Protein AF-A0A2A7MF71-F1 (afdb_monomer_lite)

pLDDT: mean 83.2, std 10.62, range [47.03, 94.56]

Structure (mmCIF, N/CA/C/O backbone):
data_AF-A0A2A7MF71-F1
#
_entry.id   AF-A0A2A7MF71-F1
#
loop_
_atom_site.group_PDB
_atom_site.id
_atom_site.type_symbol
_atom_site.label_atom_id
_atom_site.label_alt_id
_atom_site.label_comp_id
_atom_site.label_asym_id
_atom_site.label_entity_id
_atom_site.label_seq_id
_atom_site.pdbx_PDB_ins_code
_atom_site.Cartn_x
_atom_site.Cartn_y
_atom_site.Cartn_z
_atom_site.occupancy
_atom_site.B_iso_or_equiv
_atom_site.auth_seq_id
_atom_site.auth_comp_id
_atom_site.auth_asym_id
_atom_site.au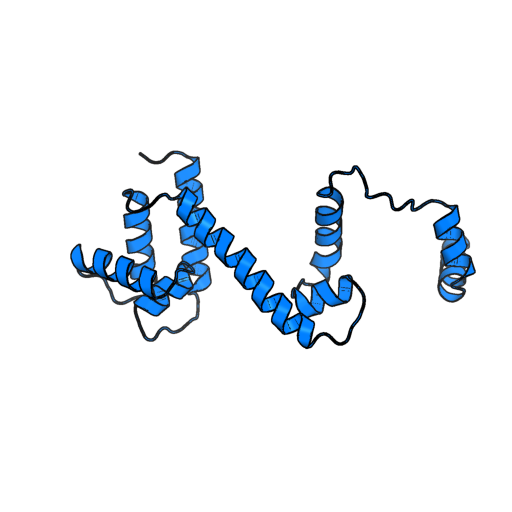th_atom_id
_atom_site.pdbx_PDB_model_num
ATOM 1 N N . MET A 1 1 ? -20.204 17.063 13.922 1.00 73.88 1 MET A N 1
ATOM 2 C CA . MET A 1 1 ? -20.627 16.752 12.541 1.00 73.88 1 MET A CA 1
ATOM 3 C C . MET A 1 1 ? -19.340 16.604 11.758 1.00 73.88 1 MET A C 1
ATOM 5 O O . MET A 1 1 ? -18.491 17.467 11.947 1.00 73.88 1 MET A O 1
ATOM 9 N N . LEU A 1 2 ? -19.149 15.503 11.031 1.00 82.44 2 LEU A N 1
ATOM 10 C CA . LEU A 1 2 ? -17.927 15.313 10.248 1.00 82.44 2 LEU A CA 1
ATOM 11 C C . LEU A 1 2 ? -17.921 16.291 9.067 1.00 82.44 2 LEU A C 1
ATOM 13 O O . LEU A 1 2 ? -18.977 16.666 8.555 1.00 82.44 2 LEU A O 1
ATOM 17 N N . THR A 1 3 ? -16.738 16.724 8.661 1.00 87.12 3 THR A N 1
ATOM 18 C CA . THR A 1 3 ? -16.525 17.423 7.394 1.00 87.12 3 THR A CA 1
ATOM 19 C C . THR A 1 3 ? -16.664 16.448 6.223 1.00 87.12 3 THR A C 1
ATOM 21 O O . THR A 1 3 ? -16.484 15.241 6.379 1.00 87.12 3 THR A O 1
ATOM 24 N N . ALA A 1 4 ? -16.918 16.961 5.015 1.00 82.50 4 ALA A N 1
ATOM 25 C CA . ALA A 1 4 ? -16.990 16.127 3.810 1.00 82.50 4 ALA A CA 1
ATOM 26 C C . ALA A 1 4 ? -15.695 15.324 3.560 1.00 82.50 4 ALA A C 1
ATOM 28 O O . ALA A 1 4 ? -15.734 14.213 3.033 1.00 82.50 4 ALA A O 1
ATOM 29 N N . THR A 1 5 ? -14.541 15.871 3.952 1.00 80.44 5 THR A N 1
ATOM 30 C CA . THR A 1 5 ? -13.250 15.175 3.875 1.00 80.44 5 THR A CA 1
ATOM 31 C C . THR A 1 5 ? -13.174 14.029 4.882 1.00 80.44 5 THR A C 1
ATOM 33 O O . THR A 1 5 ? -12.783 12.923 4.517 1.00 80.44 5 THR A O 1
ATOM 36 N N . GLU A 1 6 ? -13.591 14.254 6.129 1.00 81.56 6 GLU A N 1
ATOM 37 C CA . GLU A 1 6 ? -13.616 13.210 7.161 1.00 81.56 6 GLU A CA 1
ATOM 38 C C . GLU A 1 6 ? -14.594 12.080 6.825 1.00 81.56 6 GLU A C 1
ATOM 40 O O . GLU A 1 6 ? -14.278 10.920 7.073 1.00 81.56 6 GLU A O 1
ATOM 45 N N . GLU A 1 7 ? -15.746 12.385 6.220 1.00 86.12 7 GLU A N 1
ATOM 46 C CA . GLU A 1 7 ? -16.693 11.365 5.749 1.00 86.12 7 GLU A CA 1
ATOM 47 C C . GLU A 1 7 ? -16.074 10.482 4.661 1.00 86.12 7 GLU A C 1
ATOM 49 O O . GLU A 1 7 ? -16.094 9.258 4.783 1.00 86.12 7 GLU A O 1
ATOM 54 N N . ARG A 1 8 ? -15.429 11.083 3.650 1.00 82.31 8 ARG A N 1
ATOM 55 C CA . ARG A 1 8 ? -14.725 10.332 2.593 1.00 82.31 8 ARG A CA 1
ATOM 56 C C . ARG A 1 8 ? -13.585 9.478 3.144 1.00 82.31 8 ARG A C 1
ATOM 58 O O . ARG A 1 8 ? -13.392 8.347 2.703 1.00 82.31 8 ARG A O 1
ATOM 65 N N . ASN A 1 9 ? -12.828 10.008 4.102 1.00 84.38 9 ASN A N 1
ATOM 66 C CA . ASN A 1 9 ? -11.733 9.279 4.736 1.00 84.38 9 ASN A CA 1
ATOM 67 C C . ASN A 1 9 ? -12.249 8.097 5.565 1.00 84.38 9 ASN A C 1
ATOM 69 O O . ASN A 1 9 ? -11.682 7.007 5.505 1.00 84.38 9 ASN A O 1
ATOM 73 N N . LEU A 1 10 ? -13.348 8.282 6.296 1.00 88.06 10 LEU A N 1
ATOM 74 C CA . LEU A 1 10 ? -13.973 7.213 7.067 1.00 88.06 10 LEU A CA 1
ATOM 75 C C . LEU A 1 10 ? -14.531 6.108 6.157 1.00 88.06 10 LEU A C 1
ATOM 77 O O . LEU A 1 10 ? -14.301 4.932 6.432 1.00 88.06 10 LEU A O 1
ATOM 81 N N . GLU A 1 11 ? -15.187 6.468 5.049 1.00 87.12 11 GLU A N 1
ATOM 82 C CA . GLU A 1 11 ? -15.645 5.508 4.033 1.00 87.12 11 GLU A CA 1
ATOM 83 C C . GLU A 1 11 ? -14.479 4.716 3.432 1.00 87.12 11 GLU A C 1
ATOM 85 O O . GLU A 1 11 ? -14.566 3.496 3.271 1.00 87.12 11 GLU A O 1
ATOM 90 N N . TYR A 1 12 ? -13.362 5.385 3.133 1.00 84.56 12 TYR A N 1
ATOM 91 C CA . TYR A 1 12 ? -12.154 4.716 2.657 1.00 84.56 12 TYR A CA 1
ATOM 92 C C . TYR A 1 12 ? -11.621 3.712 3.688 1.00 84.56 12 TYR A C 1
ATOM 94 O O . TYR A 1 12 ? -11.344 2.561 3.337 1.00 84.56 12 TYR A O 1
ATOM 102 N N . ILE A 1 13 ? -11.504 4.121 4.957 1.00 87.12 13 ILE A N 1
ATOM 103 C CA . ILE A 1 13 ? -11.063 3.253 6.057 1.00 87.12 13 ILE A CA 1
ATOM 104 C C . ILE A 1 13 ? -11.974 2.025 6.164 1.00 87.12 13 ILE A C 1
ATOM 106 O O . ILE A 1 13 ? -11.478 0.899 6.209 1.00 87.12 13 ILE A O 1
ATOM 110 N N . GLU A 1 14 ? -13.293 2.218 6.142 1.00 91.25 14 GLU A N 1
ATOM 111 C CA . GLU A 1 14 ? -14.269 1.132 6.227 1.00 91.25 14 GLU A CA 1
ATOM 112 C C . GLU A 1 14 ? -14.132 0.142 5.062 1.00 91.25 14 GLU A C 1
ATOM 114 O O . GLU A 1 14 ? -14.008 -1.068 5.277 1.00 91.25 14 GLU A O 1
ATOM 119 N N . GLN A 1 15 ? -14.108 0.636 3.821 1.00 88.69 15 GLN A N 1
ATOM 120 C CA . GLN A 1 15 ? -13.988 -0.217 2.635 1.00 88.69 15 GLN A CA 1
ATOM 121 C C . GLN A 1 15 ? -12.699 -1.042 2.659 1.00 88.69 15 GLN A C 1
ATOM 123 O O . GLN A 1 15 ? -12.710 -2.235 2.337 1.00 88.69 15 GLN A O 1
ATOM 128 N N . ARG A 1 16 ? -11.581 -0.430 3.064 1.00 86.00 16 ARG A N 1
ATOM 129 C CA . ARG A 1 16 ? -10.291 -1.116 3.180 1.00 86.00 16 ARG A CA 1
ATOM 130 C C . ARG A 1 16 ? -10.285 -2.132 4.313 1.00 86.00 16 ARG A C 1
ATOM 132 O O . ARG A 1 16 ? -9.825 -3.248 4.086 1.00 86.00 16 ARG A O 1
ATOM 139 N N . ALA A 1 17 ? -10.838 -1.793 5.474 1.00 89.50 17 ALA A N 1
ATOM 140 C CA . ALA A 1 17 ? -10.942 -2.704 6.607 1.00 89.50 17 ALA A CA 1
ATOM 141 C C . ALA A 1 17 ? -11.691 -3.987 6.232 1.00 89.50 17 ALA A C 1
ATOM 143 O O . ALA A 1 17 ? -11.187 -5.088 6.457 1.00 89.50 17 ALA A O 1
ATOM 144 N N . ARG A 1 18 ? -12.836 -3.854 5.551 1.00 92.06 18 ARG A N 1
ATOM 145 C CA . ARG A 1 18 ? -13.610 -4.997 5.041 1.00 92.06 18 ARG A CA 1
ATOM 146 C C . ARG A 1 18 ? -12.852 -5.797 3.990 1.00 92.06 18 ARG A C 1
ATOM 148 O O . ARG A 1 18 ? -12.881 -7.026 4.005 1.00 92.06 18 ARG A O 1
ATOM 155 N N . HIS A 1 19 ? -12.161 -5.118 3.076 1.00 89.00 19 HIS A N 1
ATOM 156 C CA . HIS A 1 19 ? -11.345 -5.786 2.068 1.00 89.00 19 HIS A CA 1
ATOM 157 C C . HIS A 1 19 ? -10.234 -6.632 2.707 1.00 89.00 19 HIS A C 1
ATOM 159 O O . HIS A 1 19 ? -10.036 -7.778 2.308 1.00 89.00 19 HIS A O 1
ATOM 165 N N . ASN A 1 20 ? -9.557 -6.102 3.726 1.00 86.12 20 ASN A N 1
ATOM 166 C CA . ASN A 1 20 ? -8.436 -6.767 4.386 1.00 86.12 20 ASN A CA 1
ATOM 167 C C . ASN A 1 20 ? -8.838 -8.080 5.075 1.00 86.12 20 ASN A C 1
ATOM 169 O O . ASN A 1 20 ? -8.044 -9.021 5.082 1.00 86.12 20 ASN A O 1
ATOM 173 N N . ILE A 1 21 ? -10.057 -8.173 5.614 1.00 90.62 21 ILE A N 1
ATOM 174 C CA . ILE A 1 21 ? -10.554 -9.367 6.321 1.00 90.62 21 ILE A CA 1
ATOM 175 C C . ILE A 1 21 ? -11.314 -10.355 5.427 1.00 90.62 21 ILE A C 1
ATOM 177 O O . ILE A 1 21 ? -11.638 -11.464 5.858 1.00 90.62 21 ILE A O 1
ATOM 181 N N . ARG A 1 22 ? -11.616 -9.978 4.181 1.00 91.31 22 ARG A N 1
ATOM 182 C CA . ARG A 1 22 ? -12.462 -10.769 3.283 1.00 91.31 22 ARG A CA 1
ATOM 183 C C . ARG A 1 22 ? -11.841 -12.138 2.994 1.00 91.31 22 ARG A C 1
ATOM 185 O O . ARG A 1 22 ? -10.721 -12.236 2.506 1.00 91.31 22 ARG A O 1
ATOM 192 N N . GLY A 1 23 ? -12.609 -13.198 3.251 1.00 86.06 23 GLY A N 1
ATOM 193 C CA . GLY A 1 23 ? -12.200 -14.581 2.976 1.00 86.06 23 GLY A CA 1
ATOM 194 C C . GLY A 1 23 ? -11.147 -15.143 3.938 1.00 86.06 23 GLY A C 1
ATOM 195 O O . GLY A 1 23 ? -10.633 -16.232 3.688 1.00 86.06 23 GLY A O 1
ATOM 196 N N . LYS A 1 24 ? -10.826 -14.429 5.024 1.00 88.38 24 LYS A N 1
ATOM 197 C CA . LYS A 1 24 ? -9.885 -14.879 6.055 1.00 88.38 24 LYS A CA 1
ATOM 198 C C . LYS A 1 24 ? -10.623 -15.440 7.268 1.00 88.38 24 LYS A C 1
ATOM 200 O O . LYS A 1 24 ? -11.722 -15.004 7.603 1.00 88.38 24 LYS A O 1
ATOM 205 N N . ASN A 1 25 ? -9.978 -16.394 7.933 1.00 86.94 25 ASN A N 1
ATOM 206 C CA . ASN A 1 25 ? -10.422 -16.938 9.213 1.00 86.94 25 ASN A CA 1
ATOM 207 C C . ASN A 1 25 ? -9.572 -16.336 10.334 1.00 86.94 25 ASN A C 1
ATOM 209 O O . ASN A 1 25 ? -8.357 -16.222 10.187 1.00 86.94 25 ASN A O 1
ATOM 213 N N . PHE A 1 26 ? -10.209 -16.000 11.453 1.00 88.19 26 PHE A N 1
ATOM 214 C CA . PHE A 1 26 ? -9.566 -15.370 12.606 1.00 88.19 26 PHE A CA 1
ATOM 215 C C . PHE A 1 26 ? -9.810 -16.205 13.858 1.00 88.19 26 PHE A C 1
ATOM 217 O O . PHE A 1 26 ? -10.910 -16.729 14.044 1.00 88.19 26 PHE A O 1
ATOM 224 N N . PHE A 1 27 ? -8.793 -16.331 14.712 1.00 82.56 27 PHE A N 1
ATOM 225 C CA . PHE A 1 27 ? -8.897 -17.093 15.958 1.00 82.56 27 PHE A CA 1
ATOM 226 C C . PHE A 1 27 ? -9.366 -16.213 17.114 1.00 82.56 27 PHE A C 1
ATOM 228 O O . PHE A 1 27 ? -10.060 -16.693 18.011 1.00 82.56 27 PHE A O 1
ATOM 235 N N . THR A 1 28 ? -9.022 -14.924 17.088 1.00 85.06 28 THR A N 1
ATOM 236 C CA . THR A 1 28 ? -9.442 -13.947 18.091 1.00 85.06 28 THR A CA 1
ATOM 237 C C . THR A 1 28 ? -10.030 -12.683 17.467 1.00 85.06 28 THR A C 1
ATOM 239 O O . THR A 1 28 ? -9.742 -12.312 16.332 1.00 85.06 28 THR A O 1
ATOM 242 N N . THR A 1 29 ? -10.860 -11.985 18.243 1.00 83.88 29 THR A N 1
ATOM 243 C CA . THR A 1 29 ? -11.426 -10.674 17.890 1.00 83.88 29 THR A CA 1
ATOM 244 C C . THR A 1 29 ? -10.334 -9.611 17.717 1.00 83.88 29 THR A C 1
ATOM 246 O O . THR A 1 29 ? -10.470 -8.711 16.895 1.00 83.88 29 THR A O 1
ATOM 249 N N . THR A 1 30 ? -9.235 -9.727 18.467 1.00 86.56 30 THR A N 1
ATOM 250 C CA . THR A 1 30 ? -8.043 -8.888 18.297 1.00 86.56 30 THR A CA 1
ATOM 251 C C . THR A 1 30 ? -7.371 -9.115 16.948 1.00 86.56 30 THR A C 1
ATOM 253 O O . THR A 1 30 ? -7.053 -8.127 16.296 1.00 86.56 30 THR A O 1
ATOM 256 N N . ASP A 1 31 ? -7.278 -10.362 16.469 1.00 88.75 31 ASP A N 1
ATOM 257 C CA . ASP A 1 31 ? -6.699 -10.658 15.147 1.00 88.75 31 ASP A CA 1
ATOM 258 C C . ASP A 1 31 ? -7.486 -9.953 14.027 1.00 88.75 31 ASP A C 1
ATOM 260 O O . ASP A 1 31 ? -6.907 -9.492 13.046 1.00 88.75 31 ASP A O 1
ATOM 264 N N . VAL A 1 32 ? -8.813 -9.835 14.182 1.00 91.00 32 VAL A N 1
ATOM 265 C CA . VAL A 1 32 ? -9.661 -9.090 13.239 1.00 91.00 32 VAL A CA 1
ATOM 266 C C . VAL A 1 32 ? -9.276 -7.615 13.218 1.00 91.00 32 VAL A C 1
ATOM 268 O O . VAL A 1 32 ? -9.155 -7.052 12.138 1.00 91.00 32 VAL A O 1
ATOM 271 N N . LEU A 1 33 ? -9.094 -6.976 14.378 1.00 89.81 33 LEU A N 1
ATOM 272 C CA . LEU A 1 33 ? -8.731 -5.555 14.453 1.00 89.81 33 LEU A CA 1
ATOM 273 C C . LEU A 1 33 ? -7.327 -5.298 13.898 1.00 89.81 33 LEU A C 1
ATOM 275 O O . LEU A 1 33 ? -7.139 -4.336 13.154 1.00 89.81 33 LEU A O 1
ATOM 279 N N . GLU A 1 34 ? -6.371 -6.169 14.222 1.00 89.75 34 GLU A N 1
ATOM 280 C CA . GLU A 1 34 ? -5.013 -6.123 13.672 1.00 89.75 34 GLU A CA 1
ATOM 281 C C . GLU A 1 34 ? -5.041 -6.214 12.144 1.00 89.75 34 GLU A C 1
ATOM 283 O O . GLU A 1 34 ? -4.405 -5.415 11.462 1.00 89.75 34 GLU A O 1
ATOM 288 N N . GLU A 1 35 ? -5.812 -7.144 11.582 1.00 88.56 35 GLU A N 1
ATOM 289 C CA . GLU A 1 35 ? -5.839 -7.350 10.136 1.00 88.56 35 GLU A CA 1
ATOM 290 C C . GLU A 1 35 ? -6.678 -6.299 9.401 1.00 88.56 35 GLU A C 1
ATOM 292 O O . GLU A 1 35 ? -6.263 -5.783 8.363 1.00 88.56 35 GLU A O 1
ATOM 297 N N . ALA A 1 36 ? -7.856 -5.966 9.930 1.00 89.00 36 ALA A N 1
ATOM 298 C CA . ALA A 1 36 ? -8.758 -4.989 9.337 1.00 89.00 36 ALA A CA 1
ATOM 299 C C . ALA A 1 36 ? -8.107 -3.605 9.301 1.00 89.00 36 ALA A C 1
ATOM 301 O O . ALA A 1 36 ? -8.096 -2.957 8.254 1.00 89.00 36 ALA A O 1
ATOM 302 N N . PHE A 1 37 ? -7.528 -3.174 10.422 1.00 86.19 37 PHE A N 1
ATOM 303 C CA . PHE A 1 37 ? -7.065 -1.800 10.599 1.00 86.19 37 PHE A CA 1
ATOM 304 C C . PHE A 1 37 ? -5.541 -1.646 10.609 1.00 86.19 37 PHE A C 1
ATOM 306 O O . PHE A 1 37 ? -5.054 -0.537 10.801 1.00 86.19 37 PHE A O 1
ATOM 313 N N . TRP A 1 38 ? -4.790 -2.736 10.409 1.00 80.75 38 TRP A N 1
ATOM 314 C CA . TRP A 1 38 ? -3.319 -2.754 10.449 1.00 80.75 38 TRP A CA 1
ATOM 315 C C . TRP A 1 38 ? -2.730 -2.084 11.691 1.00 80.75 38 TRP A C 1
ATOM 317 O O . TRP A 1 38 ? -1.689 -1.436 11.647 1.00 80.75 38 TRP A O 1
ATOM 327 N N . MET A 1 39 ? -3.399 -2.256 12.825 1.00 81.94 39 MET A N 1
ATOM 328 C CA . MET A 1 39 ? -2.922 -1.756 14.106 1.00 81.94 39 MET A CA 1
ATOM 329 C C . MET A 1 39 ? -2.098 -2.818 14.834 1.00 81.94 39 MET A C 1
ATOM 331 O O . MET A 1 39 ? -2.251 -4.015 14.594 1.00 81.94 39 MET A O 1
ATOM 335 N N . SER A 1 40 ? -1.230 -2.384 15.750 1.00 81.38 40 SER A N 1
ATOM 336 C CA . SER A 1 40 ? -0.490 -3.310 16.607 1.00 81.38 40 SER A CA 1
ATOM 337 C C . SER A 1 40 ? -1.433 -4.092 17.524 1.00 81.38 40 SER A C 1
ATOM 339 O O . SER A 1 40 ? -2.499 -3.604 17.905 1.00 81.38 40 SER A O 1
ATOM 341 N N . LYS A 1 41 ? -0.999 -5.278 17.953 1.00 81.69 41 LYS A N 1
ATOM 342 C CA . LYS A 1 41 ? -1.725 -6.114 18.914 1.00 81.69 41 LYS A CA 1
ATOM 343 C C . LYS A 1 41 ? -2.127 -5.370 20.187 1.00 81.69 41 LYS A C 1
ATOM 345 O O . LYS A 1 41 ? -3.273 -5.467 20.621 1.00 81.69 41 LYS A O 1
ATOM 350 N N . ASP A 1 42 ? -1.213 -4.590 20.763 1.00 82.62 42 ASP A N 1
ATOM 351 C CA . ASP A 1 42 ? -1.493 -3.794 21.964 1.00 82.62 42 ASP A CA 1
ATOM 352 C C . ASP A 1 42 ? -2.615 -2.785 21.705 1.00 82.62 42 ASP A C 1
ATOM 354 O O . ASP A 1 42 ? -3.548 -2.659 22.503 1.00 82.62 42 ASP A O 1
ATOM 358 N N . LYS A 1 43 ? -2.588 -2.131 20.537 1.00 84.00 43 LYS A N 1
ATOM 359 C CA . LYS A 1 43 ? -3.635 -1.188 20.152 1.00 84.00 43 LYS A CA 1
ATOM 360 C C . LYS A 1 43 ? -4.967 -1.885 19.891 1.00 84.00 43 LYS A C 1
ATOM 362 O O . LYS A 1 43 ? -6.005 -1.395 20.336 1.00 84.00 43 LYS A O 1
ATOM 367 N N . ALA A 1 44 ? -4.943 -3.047 19.243 1.00 88.56 44 ALA A N 1
ATOM 368 C CA . ALA A 1 44 ? -6.122 -3.876 19.022 1.00 88.56 44 ALA A CA 1
ATOM 369 C C . ALA A 1 44 ? -6.776 -4.293 20.347 1.00 88.56 44 ALA A C 1
ATOM 371 O O . ALA A 1 44 ? -8.000 -4.219 20.474 1.00 88.56 44 ALA A O 1
ATOM 372 N N . TYR A 1 45 ? -5.988 -4.658 21.364 1.00 89.56 45 TYR A N 1
ATOM 373 C CA . TYR A 1 45 ? -6.510 -4.954 22.700 1.00 89.56 45 TYR A CA 1
ATOM 374 C C . TYR A 1 45 ? -7.161 -3.740 23.363 1.00 89.56 45 TYR A C 1
ATOM 376 O O . TYR A 1 45 ? -8.247 -3.871 23.936 1.00 89.56 45 TYR A O 1
ATOM 384 N N . GLU A 1 46 ? -6.535 -2.563 23.293 1.00 88.44 46 GLU A N 1
ATOM 385 C CA . GLU A 1 46 ? -7.125 -1.330 23.824 1.00 88.44 46 GLU A CA 1
ATOM 386 C C . GLU A 1 46 ? -8.465 -1.012 23.158 1.00 88.44 46 GLU A C 1
ATOM 388 O O . GLU A 1 46 ? -9.449 -0.714 23.842 1.00 88.44 46 GLU A O 1
ATOM 393 N N . VAL A 1 47 ? -8.516 -1.088 21.828 1.00 89.31 47 VAL A N 1
ATOM 394 C CA . VAL A 1 47 ? -9.729 -0.836 21.045 1.00 89.31 47 VAL A CA 1
ATOM 395 C C . VAL A 1 47 ? -10.812 -1.843 21.416 1.00 89.31 47 VAL A C 1
ATOM 397 O O . VAL A 1 47 ? -11.922 -1.443 21.768 1.00 89.31 47 VAL A O 1
ATOM 400 N N . LEU A 1 48 ? -10.482 -3.136 21.446 1.00 90.31 48 LEU A N 1
ATOM 401 C CA . LEU A 1 48 ? -11.427 -4.187 21.810 1.00 90.31 48 LEU A CA 1
ATOM 402 C C . LEU A 1 48 ? -11.997 -3.985 23.219 1.00 90.31 48 LEU A C 1
ATOM 404 O O . LEU A 1 48 ? -13.206 -4.095 23.423 1.00 90.31 48 LEU A O 1
ATOM 408 N N . LYS A 1 49 ? -11.151 -3.638 24.195 1.00 90.75 49 LYS A N 1
ATOM 409 C CA . LYS A 1 49 ? -11.588 -3.343 25.566 1.00 90.75 49 LYS A CA 1
ATOM 410 C C . LYS A 1 49 ? -12.585 -2.183 25.602 1.00 90.75 49 LYS A C 1
ATOM 412 O O . LYS A 1 49 ? -13.566 -2.245 26.341 1.00 90.75 49 LYS A O 1
ATOM 417 N N . ASN A 1 50 ? -12.359 -1.144 24.799 1.00 89.12 50 ASN A N 1
ATOM 418 C CA . ASN A 1 50 ? -13.272 -0.007 24.697 1.00 89.12 50 ASN A CA 1
ATOM 419 C C . ASN A 1 50 ? -14.604 -0.377 24.030 1.00 89.12 50 ASN A C 1
ATOM 421 O O . ASN A 1 50 ? -15.647 0.090 24.487 1.00 89.12 50 ASN A O 1
ATOM 425 N N . ILE A 1 51 ? -14.586 -1.224 22.997 1.00 89.25 51 ILE A N 1
ATOM 426 C CA . ILE A 1 51 ? -15.803 -1.736 22.349 1.00 89.25 51 ILE A CA 1
ATOM 427 C C . ILE A 1 51 ? -16.644 -2.521 23.365 1.00 89.25 51 ILE A C 1
ATOM 429 O O . ILE A 1 51 ? -17.810 -2.196 23.602 1.00 89.25 51 ILE A O 1
ATOM 433 N N . LEU A 1 52 ? -16.028 -3.502 24.031 1.00 87.00 52 LEU A N 1
ATOM 434 C CA . LEU A 1 52 ? -16.705 -4.378 24.992 1.00 87.00 52 LEU A CA 1
ATOM 435 C C . LEU A 1 52 ? -17.188 -3.634 26.243 1.00 87.00 52 LEU A C 1
ATOM 437 O O . LEU A 1 52 ? -18.206 -4.004 26.821 1.00 87.00 52 LEU A O 1
ATOM 441 N N . GLY A 1 53 ? -16.495 -2.565 26.646 1.00 82.88 53 GLY A N 1
ATOM 442 C CA . GLY A 1 53 ? -16.917 -1.708 27.755 1.00 82.88 53 GLY A CA 1
ATOM 443 C C . GLY A 1 53 ? -18.180 -0.887 27.468 1.00 82.88 53 GLY A C 1
ATOM 444 O O . GLY A 1 53 ? -18.801 -0.392 28.405 1.00 82.88 53 GLY A O 1
ATOM 445 N N . ARG A 1 54 ? -18.573 -0.732 26.195 1.00 76.88 54 ARG A N 1
ATOM 446 C CA . ARG A 1 54 ? -19.738 0.070 25.783 1.00 76.88 54 ARG A CA 1
ATOM 447 C C . ARG A 1 54 ? -20.979 -0.774 25.523 1.00 76.88 54 ARG A C 1
ATOM 449 O O . ARG A 1 54 ? -22.082 -0.318 25.812 1.00 76.88 54 ARG A O 1
ATOM 456 N N . LYS A 1 55 ? -20.818 -1.968 24.950 1.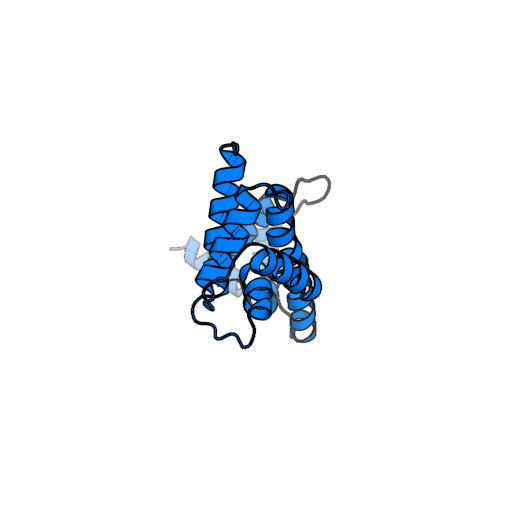00 79.12 55 LYS A N 1
ATOM 457 C CA . LYS A 1 55 ? -21.923 -2.890 24.655 1.00 79.12 55 LYS A CA 1
ATOM 458 C C . LYS A 1 55 ? -21.424 -4.287 24.313 1.00 79.12 55 LYS A C 1
ATOM 460 O O . LYS A 1 55 ? -20.284 -4.489 23.905 1.00 79.12 55 LYS A O 1
ATOM 465 N N . THR A 1 56 ? -22.331 -5.250 24.419 1.00 78.88 56 THR A N 1
ATOM 466 C CA . THR A 1 56 ? -22.131 -6.588 23.864 1.00 78.88 56 THR A CA 1
ATOM 467 C C . THR A 1 56 ? -22.248 -6.529 22.345 1.00 78.88 56 THR A C 1
ATOM 469 O O . THR A 1 56 ? -23.243 -6.037 21.815 1.00 78.88 56 THR A O 1
ATOM 472 N N . ILE A 1 57 ? -21.241 -7.050 21.650 1.00 78.31 57 ILE A N 1
ATOM 473 C CA . ILE A 1 57 ? -21.191 -7.088 20.187 1.00 78.31 57 ILE A CA 1
ATOM 474 C C . ILE A 1 57 ? -21.314 -8.526 19.692 1.00 78.31 57 ILE A C 1
ATOM 476 O O . ILE A 1 57 ? -20.969 -9.475 20.401 1.00 78.31 57 ILE A O 1
ATOM 480 N N . ARG A 1 58 ? -21.820 -8.705 18.468 1.00 76.38 58 ARG A N 1
ATOM 481 C CA . ARG A 1 58 ? -21.809 -10.025 17.828 1.00 76.38 58 ARG A CA 1
ATOM 482 C C . ARG A 1 58 ? -20.364 -10.436 17.565 1.00 76.38 58 ARG A C 1
ATOM 484 O O . ARG A 1 58 ? -19.558 -9.620 17.127 1.00 76.38 58 ARG A O 1
ATOM 491 N N . ASN A 1 59 ? -20.057 -11.710 17.786 1.00 73.25 59 ASN A N 1
ATOM 492 C CA . ASN A 1 59 ? -18.739 -12.259 17.489 1.00 73.25 59 ASN A CA 1
ATOM 493 C C . ASN A 1 59 ? -18.597 -12.539 15.983 1.00 73.25 59 ASN A C 1
ATOM 495 O O . ASN A 1 59 ? -18.617 -13.689 15.550 1.00 73.25 59 ASN A O 1
ATOM 499 N N . SER A 1 60 ? -18.536 -11.479 15.178 1.00 86.12 60 SER A N 1
ATOM 500 C CA . SER A 1 60 ? -18.309 -11.558 13.734 1.00 86.12 60 SER A CA 1
ATOM 501 C C . SER A 1 60 ? -17.310 -10.490 13.293 1.00 86.12 60 SER A C 1
ATOM 503 O O . SER A 1 60 ? -17.414 -9.370 13.801 1.00 86.12 60 SER A O 1
ATOM 505 N N . PRO A 1 61 ? -16.422 -10.785 12.325 1.00 88.38 61 PRO A N 1
ATOM 506 C CA . PRO A 1 61 ? -15.451 -9.824 11.807 1.00 88.38 61 PRO A CA 1
ATOM 507 C C . PRO A 1 61 ? -16.065 -8.479 11.403 1.00 88.38 61 PRO A C 1
ATOM 509 O O . PRO A 1 61 ? -15.593 -7.436 11.845 1.00 88.38 61 PRO A O 1
ATOM 512 N N . ASP A 1 62 ? -17.175 -8.502 10.659 1.00 90.00 62 ASP A N 1
ATOM 513 C CA . ASP A 1 62 ? -17.860 -7.281 10.221 1.00 90.00 62 ASP A CA 1
ATOM 514 C C . ASP A 1 62 ? -18.421 -6.460 11.384 1.00 90.00 62 ASP A C 1
ATOM 516 O O . ASP A 1 62 ? -18.222 -5.253 11.417 1.00 90.00 62 ASP A O 1
ATOM 520 N N . ALA A 1 63 ? -19.044 -7.099 12.380 1.00 90.00 63 ALA A N 1
ATOM 521 C CA . ALA A 1 63 ? -19.542 -6.369 13.547 1.00 90.00 63 ALA A CA 1
ATOM 522 C C . ALA A 1 63 ? -18.411 -5.660 14.306 1.00 90.00 63 ALA A C 1
ATOM 524 O O . ALA A 1 63 ? -18.613 -4.573 14.819 1.00 90.00 63 ALA A O 1
ATOM 525 N N . ILE A 1 64 ? -17.211 -6.237 14.371 1.00 90.44 64 ILE A N 1
ATOM 526 C CA . ILE A 1 64 ? -16.068 -5.594 15.037 1.00 90.44 64 ILE A CA 1
ATOM 527 C C . ILE A 1 64 ? -15.604 -4.366 14.244 1.00 90.44 64 ILE A C 1
ATOM 529 O O . ILE A 1 64 ? -15.296 -3.330 14.837 1.00 90.44 64 ILE A O 1
ATOM 533 N N . VAL A 1 65 ? -15.587 -4.472 12.911 1.00 92.25 65 VAL A N 1
ATOM 534 C CA . VAL A 1 65 ? -15.284 -3.354 12.008 1.00 92.25 65 VAL A CA 1
ATOM 535 C C . VAL A 1 65 ? -16.307 -2.234 12.185 1.00 92.25 65 VAL A C 1
ATOM 537 O O . VAL A 1 65 ? -15.906 -1.100 12.436 1.00 92.25 65 VAL A O 1
ATOM 540 N N . ASP A 1 66 ? -17.604 -2.548 12.137 1.00 93.44 66 ASP A N 1
ATOM 541 C CA . ASP A 1 66 ? -18.698 -1.578 12.288 1.00 93.44 66 ASP A CA 1
ATOM 542 C C . ASP A 1 66 ? -18.560 -0.768 13.581 1.00 93.44 66 ASP A C 1
ATOM 544 O O . ASP A 1 66 ? -18.733 0.450 13.600 1.00 93.44 66 ASP A O 1
ATOM 548 N N . GLU A 1 67 ? -18.212 -1.449 14.670 1.00 92.38 67 GLU A N 1
ATOM 549 C CA . GLU A 1 67 ? -18.086 -0.840 15.989 1.00 92.38 67 GLU A CA 1
ATOM 550 C C . GLU A 1 67 ? -16.908 0.110 16.080 1.00 92.38 67 GLU A C 1
ATOM 552 O O . GLU A 1 67 ? -17.030 1.209 16.626 1.00 92.38 67 GLU A O 1
ATOM 557 N N . TYR A 1 68 ? -15.767 -0.278 15.518 1.00 91.25 68 TYR A N 1
ATOM 558 C CA . TYR A 1 68 ? -14.622 0.612 15.516 1.00 91.25 68 TYR A CA 1
ATOM 559 C C . TYR A 1 68 ? -14.843 1.818 14.590 1.00 91.25 68 TYR A C 1
ATOM 561 O O . TYR A 1 68 ? -14.526 2.942 14.980 1.00 91.25 68 TYR A O 1
ATOM 569 N N . ILE A 1 69 ? -15.487 1.635 13.432 1.00 93.19 69 ILE A N 1
ATOM 570 C CA . ILE A 1 69 ? -15.894 2.740 12.546 1.00 93.19 69 ILE A CA 1
ATOM 571 C C . ILE A 1 69 ? -16.858 3.701 13.256 1.00 93.19 69 ILE A C 1
ATOM 573 O O . ILE A 1 69 ? -16.659 4.916 13.210 1.00 93.19 69 ILE A O 1
ATOM 577 N N . ASP A 1 70 ? -17.864 3.191 13.972 1.00 92.88 70 ASP A N 1
ATOM 578 C CA . ASP A 1 70 ? -18.786 4.013 14.770 1.00 92.88 70 ASP A CA 1
ATOM 579 C C . ASP A 1 70 ? -18.053 4.777 15.884 1.00 92.88 70 ASP A C 1
ATOM 581 O O . ASP A 1 70 ? -18.342 5.948 16.147 1.00 92.88 70 ASP A O 1
ATOM 585 N N . MET A 1 71 ? -17.054 4.156 16.515 1.00 91.44 71 MET A N 1
ATOM 586 C CA . MET A 1 71 ? -16.199 4.826 17.492 1.00 91.44 71 MET A CA 1
ATOM 587 C C . MET A 1 71 ? -15.392 5.968 16.865 1.00 91.44 71 MET A C 1
ATOM 589 O O . MET A 1 71 ? -15.362 7.058 17.442 1.00 91.44 71 MET A O 1
ATOM 593 N N . LEU A 1 72 ? -14.786 5.761 15.693 1.00 91.06 72 LEU A N 1
ATOM 594 C CA . LEU A 1 72 ? -14.064 6.806 14.957 1.00 91.06 72 LEU A CA 1
ATOM 595 C C . LEU A 1 72 ? -14.997 7.951 14.552 1.00 91.06 72 LEU A C 1
ATOM 597 O O . LEU A 1 72 ? -14.690 9.112 14.811 1.00 91.06 72 LEU A O 1
ATOM 601 N N . LYS A 1 73 ? -16.193 7.631 14.045 1.00 91.44 73 LYS A N 1
ATOM 602 C CA . LYS A 1 73 ? -17.242 8.613 13.724 1.00 91.44 73 LYS A CA 1
ATOM 603 C C . LYS A 1 73 ? -17.639 9.476 14.925 1.00 91.44 73 LYS A C 1
ATOM 605 O O . LYS A 1 73 ? -18.017 10.634 14.763 1.00 91.44 73 LYS A O 1
ATOM 610 N N . LYS A 1 74 ? -17.559 8.915 16.135 1.00 90.62 74 LYS A N 1
ATOM 611 C CA . LYS A 1 74 ? -17.851 9.590 17.412 1.00 90.62 74 LYS A CA 1
ATOM 612 C C . LYS A 1 74 ? -16.637 10.289 18.033 1.00 90.62 74 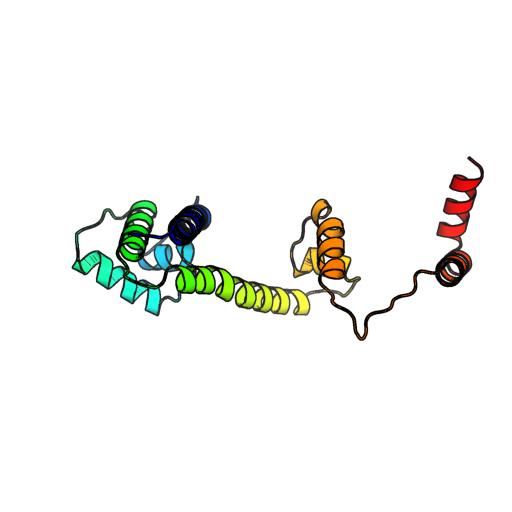LYS A C 1
ATOM 614 O O . LYS A 1 74 ? -16.745 10.771 19.158 1.00 90.62 74 LYS A O 1
ATOM 619 N N . GLY A 1 75 ? -15.506 10.353 17.332 1.00 87.00 75 GLY A N 1
ATOM 620 C CA . GLY A 1 75 ? -14.304 11.053 17.786 1.00 87.00 75 GLY A CA 1
ATOM 621 C C . GLY A 1 75 ? -13.448 10.260 18.773 1.00 87.00 75 GLY A C 1
ATOM 622 O O . GLY A 1 75 ? -12.762 10.856 19.595 1.00 87.00 75 GLY A O 1
ATOM 623 N N . TYR A 1 76 ? -13.489 8.923 18.734 1.00 86.50 76 TYR A N 1
ATOM 624 C CA . TYR A 1 76 ? -12.600 8.088 19.555 1.00 86.50 76 TYR A CA 1
ATOM 625 C C . TYR A 1 76 ? -11.111 8.330 19.258 1.00 86.50 76 TYR A C 1
ATOM 627 O O . TYR A 1 76 ? -10.291 8.269 20.171 1.00 86.50 76 TYR A O 1
ATOM 635 N N . ALA A 1 77 ? -10.775 8.598 17.996 1.00 84.31 77 ALA A N 1
ATOM 636 C CA . ALA A 1 77 ? -9.445 8.978 17.535 1.00 84.31 77 ALA A CA 1
ATOM 637 C C . ALA A 1 77 ? -9.572 9.887 16.302 1.00 84.31 77 ALA A C 1
ATOM 639 O O . ALA A 1 77 ? -10.635 9.922 15.675 1.00 84.31 77 ALA A O 1
ATOM 640 N N . SER A 1 78 ? -8.504 10.607 15.949 1.00 85.62 78 SER A N 1
ATOM 641 C CA . SER A 1 78 ? -8.472 11.427 14.734 1.00 85.62 78 SER A CA 1
ATOM 642 C C . SER A 1 78 ? -8.573 10.542 13.490 1.00 85.62 78 SER A C 1
ATOM 644 O O . SER A 1 78 ? -7.771 9.627 13.315 1.00 85.62 78 SER A O 1
ATOM 646 N N . ILE A 1 79 ? -9.551 10.812 12.620 1.00 83.69 79 ILE A N 1
ATOM 647 C CA . ILE A 1 79 ? -9.733 10.083 11.353 1.00 83.69 79 ILE A CA 1
ATOM 648 C C . ILE A 1 79 ? -8.527 10.299 10.432 1.00 83.69 79 ILE A C 1
ATOM 650 O O . ILE A 1 79 ? -8.115 9.370 9.746 1.00 83.69 79 ILE A O 1
ATOM 654 N N . GLU A 1 80 ? -7.941 11.497 10.440 1.00 78.25 80 GLU A N 1
ATOM 655 C CA . GLU A 1 80 ? -6.742 11.824 9.663 1.00 78.25 80 GLU A CA 1
ATOM 656 C C . GLU A 1 80 ? -5.524 11.039 10.165 1.00 78.25 80 GLU A C 1
ATOM 658 O O . GLU A 1 80 ? -4.853 10.381 9.378 1.00 78.25 80 GLU A O 1
ATOM 663 N N . GLU A 1 81 ? -5.321 10.963 11.484 1.00 74.75 81 GLU A N 1
ATOM 664 C CA . GLU A 1 81 ? -4.265 10.114 12.052 1.00 74.75 81 GLU A CA 1
ATOM 665 C C . GLU A 1 81 ? -4.528 8.626 11.790 1.00 74.75 81 GLU A C 1
ATOM 667 O O . GLU A 1 81 ? -3.590 7.861 11.591 1.00 74.75 81 GLU A O 1
ATOM 672 N N . GLN A 1 82 ? -5.791 8.182 11.773 1.00 74.75 82 GLN A N 1
ATOM 673 C CA . GLN A 1 82 ? -6.109 6.808 11.385 1.00 74.75 82 GLN A CA 1
ATOM 674 C C . GLN A 1 82 ? -5.781 6.558 9.912 1.00 74.75 82 GLN A C 1
ATOM 676 O O . GLN A 1 82 ? -5.198 5.523 9.615 1.00 74.75 82 GLN A O 1
ATOM 681 N N . ILE A 1 83 ? -6.086 7.484 8.997 1.00 71.69 83 ILE A N 1
ATOM 682 C CA . ILE A 1 83 ? -5.647 7.408 7.593 1.00 71.69 83 ILE A CA 1
ATOM 683 C C . ILE A 1 83 ? -4.123 7.302 7.521 1.00 71.69 83 ILE A C 1
ATOM 685 O O . ILE A 1 83 ? -3.623 6.451 6.789 1.00 71.69 83 ILE A O 1
ATOM 689 N N . ASP A 1 84 ? -3.396 8.097 8.303 1.00 66.69 84 ASP A N 1
ATOM 690 C CA . ASP A 1 84 ? -1.935 8.067 8.357 1.00 66.69 84 ASP A CA 1
ATOM 691 C C . ASP A 1 84 ? -1.387 6.795 9.000 1.00 66.69 84 ASP A C 1
ATOM 693 O O . ASP A 1 84 ? -0.325 6.341 8.609 1.00 66.69 84 ASP A O 1
ATOM 697 N N . ILE A 1 85 ? -2.090 6.149 9.927 1.00 65.31 85 ILE A N 1
ATOM 698 C CA . ILE A 1 85 ? -1.708 4.825 10.444 1.00 65.31 85 ILE A CA 1
ATOM 699 C C . ILE A 1 85 ? -1.978 3.754 9.378 1.00 65.31 85 ILE A C 1
ATOM 701 O O . ILE A 1 85 ? -1.101 2.948 9.061 1.00 65.31 85 ILE A O 1
ATOM 705 N N . PHE A 1 86 ? -3.152 3.799 8.741 1.00 63.28 86 PHE A N 1
ATOM 706 C CA . PHE A 1 86 ? -3.510 2.941 7.611 1.00 63.28 86 PHE A 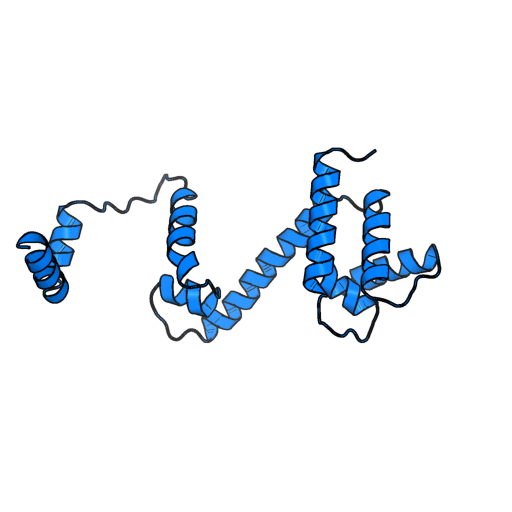CA 1
ATOM 707 C C . PHE A 1 86 ? -2.588 3.128 6.405 1.00 63.28 86 PHE A C 1
ATOM 709 O O . PHE A 1 86 ? -2.420 2.199 5.618 1.00 63.28 86 PHE A O 1
ATOM 716 N N . GLY A 1 87 ? -2.063 4.330 6.186 1.00 55.53 87 GLY A N 1
ATOM 717 C CA . GLY A 1 87 ? -1.165 4.698 5.094 1.00 55.53 87 GLY A CA 1
ATOM 718 C C . GLY A 1 87 ? 0.310 4.534 5.456 1.00 55.53 87 GLY A C 1
ATOM 719 O O . GLY A 1 87 ? 1.104 4.106 4.624 1.00 55.53 87 GLY A O 1
ATOM 720 N N . GLY A 1 88 ? 0.661 4.816 6.704 1.00 49.34 88 GLY A N 1
ATOM 721 C CA . GLY A 1 88 ? 2.014 4.864 7.249 1.00 49.34 88 GLY A CA 1
ATOM 722 C C . GLY A 1 88 ? 2.579 3.490 7.580 1.00 49.34 88 GLY A C 1
ATOM 723 O O . GLY A 1 88 ? 3.740 3.237 7.266 1.00 49.34 88 GLY A O 1
ATOM 724 N N . ASP A 1 89 ? 1.765 2.546 8.075 1.00 58.84 89 ASP A N 1
ATOM 725 C CA . ASP A 1 89 ? 2.214 1.150 8.237 1.00 58.84 89 ASP A CA 1
ATOM 726 C C . ASP A 1 89 ? 2.426 0.461 6.876 1.00 58.84 89 ASP A C 1
ATOM 728 O O . ASP A 1 89 ? 3.246 -0.447 6.740 1.00 58.84 89 ASP A O 1
ATOM 732 N N . LYS A 1 90 ? 1.765 0.927 5.803 1.00 64.44 90 LYS A N 1
ATOM 733 C CA . LYS A 1 90 ? 2.020 0.394 4.453 1.00 64.44 90 LYS A CA 1
ATOM 734 C C . LYS A 1 90 ? 3.442 0.682 4.001 1.00 64.44 90 LYS A C 1
ATOM 736 O O . LYS A 1 90 ? 4.060 -0.210 3.433 1.00 64.44 90 LYS A O 1
ATOM 741 N N . ALA A 1 91 ? 3.964 1.884 4.244 1.00 63.84 91 ALA A N 1
ATOM 742 C CA . ALA A 1 91 ? 5.319 2.238 3.830 1.00 63.84 91 ALA A CA 1
ATOM 743 C C . ALA A 1 91 ? 6.350 1.331 4.519 1.00 63.84 91 ALA A C 1
ATOM 745 O O . ALA A 1 91 ? 7.153 0.687 3.844 1.00 63.84 91 ALA A O 1
ATOM 746 N N . SER A 1 92 ? 6.253 1.180 5.842 1.00 64.75 92 SER A N 1
ATOM 747 C CA . SER A 1 92 ? 7.141 0.309 6.620 1.00 64.75 92 SER A CA 1
ATOM 748 C C . SER A 1 92 ? 6.982 -1.180 6.277 1.00 64.75 92 SER A C 1
ATOM 750 O O . SER A 1 92 ? 7.970 -1.921 6.237 1.00 64.75 92 SER A O 1
ATOM 752 N N . ARG A 1 93 ? 5.767 -1.655 5.969 1.00 67.69 93 ARG A N 1
ATOM 753 C CA . ARG A 1 93 ? 5.538 -3.033 5.495 1.00 67.69 93 ARG A CA 1
ATOM 754 C C . ARG A 1 93 ? 6.076 -3.274 4.093 1.00 67.69 93 ARG A C 1
ATOM 756 O O . ARG A 1 93 ? 6.687 -4.318 3.859 1.00 67.69 93 ARG A O 1
ATOM 763 N N . VAL A 1 94 ? 5.870 -2.336 3.171 1.00 79.81 94 VAL A N 1
ATOM 764 C CA . VAL A 1 94 ? 6.437 -2.396 1.818 1.00 79.81 94 VAL A CA 1
ATOM 765 C C . VAL A 1 94 ? 7.956 -2.416 1.915 1.00 79.81 94 VAL A C 1
ATOM 767 O O . VAL A 1 94 ? 8.576 -3.296 1.331 1.00 79.81 94 VAL A O 1
ATOM 770 N N . GLU A 1 95 ? 8.555 -1.538 2.720 1.00 80.69 95 GLU A N 1
ATOM 771 C CA . GLU A 1 95 ? 10.002 -1.489 2.930 1.00 80.69 95 GLU A CA 1
ATOM 772 C C . GLU A 1 95 ? 10.544 -2.792 3.535 1.00 80.69 95 GLU A C 1
ATOM 774 O O . GLU A 1 95 ? 11.470 -3.393 2.990 1.00 80.69 95 GLU A O 1
ATOM 779 N N . SER A 1 96 ? 9.962 -3.275 4.636 1.00 74.62 96 SER A N 1
ATOM 780 C CA . SER A 1 96 ? 10.419 -4.506 5.296 1.00 74.62 96 SER A CA 1
ATOM 781 C C . SER A 1 96 ? 10.260 -5.743 4.405 1.00 74.62 96 SER A C 1
ATOM 783 O O . SER A 1 96 ? 11.178 -6.566 4.322 1.00 74.62 96 SER A O 1
ATOM 785 N N . THR A 1 97 ? 9.146 -5.849 3.676 1.00 79.56 97 THR A N 1
ATOM 786 C CA . THR A 1 97 ? 8.892 -6.933 2.716 1.00 79.56 97 THR A CA 1
ATOM 787 C C . THR A 1 97 ? 9.853 -6.859 1.535 1.00 79.56 97 THR A C 1
ATOM 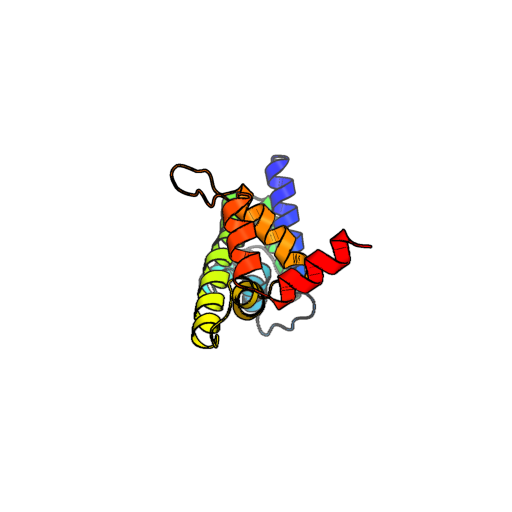789 O O . THR A 1 97 ? 10.485 -7.865 1.195 1.00 79.56 97 THR A O 1
ATOM 792 N N . ALA A 1 98 ? 10.026 -5.672 0.948 1.00 87.69 98 ALA A N 1
ATOM 793 C CA . ALA A 1 98 ? 10.967 -5.439 -0.139 1.00 87.69 98 ALA A CA 1
ATOM 794 C C . ALA A 1 98 ? 12.393 -5.786 0.296 1.00 87.69 98 ALA A C 1
ATOM 796 O O . ALA A 1 98 ? 13.097 -6.486 -0.421 1.00 87.69 98 ALA A O 1
ATOM 797 N N . ARG A 1 99 ? 12.808 -5.411 1.512 1.00 85.31 99 ARG A N 1
ATOM 798 C CA . ARG A 1 99 ? 14.135 -5.731 2.059 1.00 85.31 99 ARG A CA 1
ATOM 799 C C . ARG A 1 99 ? 14.377 -7.235 2.179 1.00 85.31 99 ARG A C 1
ATOM 801 O O . ARG A 1 99 ? 15.481 -7.701 1.902 1.00 85.31 99 ARG A O 1
ATOM 808 N N . ILE A 1 100 ? 13.375 -8.010 2.599 1.00 83.75 100 ILE A N 1
ATOM 809 C CA . ILE A 1 100 ? 13.471 -9.478 2.666 1.00 83.75 100 ILE A CA 1
ATOM 810 C C . ILE A 1 100 ? 13.589 -10.077 1.263 1.00 83.75 100 ILE A C 1
ATOM 812 O O . ILE A 1 100 ? 14.405 -10.975 1.053 1.00 83.75 100 ILE A O 1
ATOM 816 N N . ARG A 1 101 ? 12.794 -9.587 0.310 1.00 90.06 101 ARG A N 1
ATOM 817 C CA . ARG A 1 101 ? 12.809 -10.057 -1.081 1.00 90.06 101 ARG A CA 1
ATOM 818 C C . ARG A 1 101 ? 14.102 -9.675 -1.799 1.00 90.06 101 ARG A C 1
ATOM 820 O O . ARG A 1 101 ? 14.693 -10.538 -2.431 1.00 90.06 101 ARG A O 1
ATOM 827 N N . PHE A 1 102 ? 14.625 -8.468 -1.586 1.00 91.19 102 PHE A N 1
ATOM 828 C CA . PHE A 1 102 ? 15.920 -8.029 -2.115 1.00 91.19 102 PHE A CA 1
ATOM 829 C C . PHE A 1 102 ? 17.075 -8.934 -1.687 1.00 91.19 102 PHE A C 1
ATOM 831 O O . PHE A 1 102 ? 17.949 -9.217 -2.494 1.00 91.19 102 PHE A O 1
ATOM 838 N N . LYS A 1 103 ? 17.074 -9.461 -0.454 1.00 89.81 103 LYS A N 1
ATOM 839 C CA . LYS A 1 103 ? 18.096 -10.436 -0.015 1.00 89.81 103 LYS A CA 1
ATOM 840 C C . LYS A 1 103 ? 18.089 -11.737 -0.824 1.00 89.81 103 LYS A C 1
ATOM 842 O O . LYS A 1 103 ? 19.074 -12.466 -0.791 1.00 89.81 103 LYS A O 1
ATOM 847 N N . LYS A 1 104 ? 16.969 -12.055 -1.474 1.00 89.19 104 LYS A N 1
ATOM 848 C CA . LYS A 1 104 ? 16.774 -13.247 -2.307 1.00 89.19 104 LYS A CA 1
ATOM 849 C C . LYS A 1 104 ? 16.785 -12.926 -3.804 1.00 89.19 104 LYS A C 1
ATOM 851 O O . LYS A 1 104 ? 16.721 -13.853 -4.602 1.00 89.19 104 LYS A O 1
ATOM 856 N N . PHE A 1 105 ? 16.836 -11.647 -4.172 1.00 92.31 105 PHE A N 1
ATOM 857 C CA . PHE A 1 105 ? 16.813 -11.200 -5.556 1.00 92.31 105 PHE A CA 1
ATOM 858 C C . PHE A 1 105 ? 18.157 -11.521 -6.212 1.00 92.31 105 PHE A C 1
ATOM 860 O O . PHE A 1 105 ? 19.208 -11.126 -5.707 1.00 92.31 105 PHE A O 1
ATOM 867 N N . ALA A 1 106 ? 18.124 -12.250 -7.327 1.00 86.62 106 ALA A N 1
ATOM 868 C CA . ALA A 1 106 ? 19.320 -12.758 -8.002 1.00 86.62 106 ALA A CA 1
ATOM 869 C C . ALA A 1 106 ? 20.080 -11.685 -8.813 1.00 86.62 106 ALA A C 1
ATOM 871 O O . ALA A 1 106 ? 21.080 -11.997 -9.457 1.00 86.62 106 ALA A O 1
ATOM 872 N N . GLY A 1 107 ? 19.630 -10.428 -8.752 1.00 84.06 107 GLY A N 1
ATOM 873 C CA . GLY A 1 107 ? 20.102 -9.341 -9.604 1.00 84.06 107 GLY A CA 1
ATOM 874 C C . GLY A 1 107 ? 19.273 -9.226 -10.883 1.00 84.06 107 GLY A C 1
ATOM 875 O O . GLY A 1 107 ? 18.546 -10.141 -11.252 1.00 84.06 107 GLY A O 1
ATOM 876 N N . GLY A 1 108 ? 19.361 -8.071 -11.539 1.00 87.06 108 GLY A N 1
ATOM 877 C CA . GLY A 1 108 ? 18.557 -7.748 -12.714 1.00 87.06 108 GLY A CA 1
ATOM 878 C C . GLY A 1 108 ? 18.433 -6.242 -12.906 1.00 87.06 108 GLY A C 1
ATOM 879 O O . GLY A 1 108 ? 19.137 -5.452 -12.272 1.00 87.06 108 GLY A O 1
ATOM 880 N N . THR A 1 109 ? 17.533 -5.846 -13.793 1.00 89.25 109 THR A N 1
ATOM 881 C CA . THR A 1 109 ? 17.199 -4.447 -14.053 1.00 89.25 109 THR A CA 1
ATOM 882 C C . THR A 1 109 ? 16.278 -3.877 -12.971 1.00 89.25 109 THR A C 1
ATOM 884 O O . THR A 1 109 ? 15.749 -4.588 -12.114 1.00 89.25 109 THR A O 1
ATOM 887 N N . PHE A 1 110 ? 16.035 -2.566 -13.023 1.00 85.81 110 PHE A N 1
ATOM 888 C CA . PHE A 1 110 ? 15.018 -1.939 -12.177 1.00 85.81 110 PHE A CA 1
ATOM 889 C C . PHE A 1 110 ? 13.610 -2.516 -12.427 1.00 85.81 110 PHE A C 1
ATOM 891 O O . PHE A 1 110 ? 12.844 -2.664 -11.480 1.00 85.81 110 PHE A O 1
ATOM 898 N N . ILE A 1 111 ? 13.296 -2.911 -13.667 1.00 90.50 111 ILE A N 1
ATOM 899 C CA . ILE A 1 111 ? 12.036 -3.582 -14.031 1.00 90.50 111 ILE A CA 1
ATOM 900 C C . ILE A 1 111 ? 11.924 -4.934 -13.315 1.00 90.50 111 ILE A C 1
ATOM 902 O O . ILE A 1 111 ? 10.893 -5.229 -12.713 1.00 90.50 111 ILE A O 1
ATOM 906 N N . ASP A 1 112 ? 13.007 -5.715 -13.298 1.00 91.44 112 ASP A N 1
ATOM 907 C CA . ASP A 1 112 ? 13.044 -7.003 -12.596 1.00 91.44 112 ASP A CA 1
ATOM 908 C C . ASP A 1 112 ? 12.836 -6.826 -11.089 1.00 91.44 112 ASP A C 1
ATOM 910 O O . ASP A 1 112 ? 12.089 -7.581 -10.471 1.00 91.44 112 ASP A O 1
ATOM 914 N N . ALA A 1 113 ? 13.407 -5.773 -10.497 1.00 91.62 113 ALA A N 1
ATOM 915 C CA . ALA A 1 113 ? 13.153 -5.438 -9.100 1.00 91.62 113 ALA A CA 1
ATOM 916 C C . ALA A 1 113 ? 11.686 -5.029 -8.854 1.00 91.62 113 ALA A C 1
ATOM 918 O O . ALA A 1 113 ? 11.087 -5.469 -7.871 1.00 91.62 113 ALA A O 1
ATOM 919 N N . LEU A 1 114 ? 11.069 -4.225 -9.727 1.00 93.00 114 LEU A N 1
ATOM 920 C CA . LEU A 1 114 ? 9.648 -3.870 -9.603 1.00 93.00 114 LEU A CA 1
ATOM 921 C C . LEU A 1 114 ? 8.755 -5.116 -9.629 1.00 93.00 114 LEU A C 1
ATOM 923 O O . LEU A 1 114 ? 7.866 -5.258 -8.788 1.00 93.00 114 LEU A O 1
ATOM 927 N N . ARG A 1 115 ? 9.045 -6.058 -10.524 1.00 93.56 115 ARG A N 1
ATOM 928 C CA . ARG A 1 115 ? 8.302 -7.311 -10.642 1.00 93.56 115 ARG A CA 1
ATOM 929 C C . ARG A 1 115 ? 8.552 -8.258 -9.469 1.00 93.56 115 ARG A C 1
ATOM 931 O O . ARG A 1 115 ? 7.618 -8.681 -8.802 1.00 93.56 115 ARG A O 1
ATOM 938 N N . GLU A 1 116 ? 9.802 -8.586 -9.171 1.00 91.50 116 GLU A N 1
ATOM 939 C CA . GLU A 1 116 ? 10.133 -9.665 -8.230 1.00 91.50 116 GLU A CA 1
ATOM 940 C C . GLU A 1 116 ? 10.165 -9.209 -6.770 1.00 91.50 116 GLU A C 1
ATOM 942 O O . GLU A 1 116 ? 9.822 -9.962 -5.853 1.00 91.50 116 GLU A O 1
ATOM 947 N N . VAL A 1 117 ? 10.572 -7.963 -6.527 1.00 92.12 117 VAL A N 1
ATOM 948 C CA . VAL A 1 117 ? 10.680 -7.418 -5.173 1.00 92.12 117 VAL A CA 1
ATOM 949 C C . VAL A 1 117 ? 9.399 -6.699 -4.782 1.00 92.12 117 VAL A C 1
ATOM 951 O O . VAL A 1 117 ? 8.837 -6.983 -3.718 1.00 92.12 117 VAL A O 1
ATOM 954 N N . TYR A 1 118 ? 8.896 -5.820 -5.645 1.00 92.00 118 TYR A N 1
ATOM 955 C CA . TYR A 1 118 ? 7.707 -5.018 -5.355 1.00 92.00 118 TYR A CA 1
ATOM 956 C C . TYR A 1 118 ? 6.396 -5.653 -5.828 1.00 92.00 118 TYR A C 1
ATOM 958 O O . TYR A 1 118 ? 5.339 -5.175 -5.424 1.00 92.00 118 TYR A O 1
ATOM 966 N N . ASN A 1 119 ? 6.447 -6.775 -6.559 1.00 92.56 119 ASN A N 1
ATOM 967 C CA . ASN A 1 119 ? 5.266 -7.491 -7.056 1.00 92.56 119 ASN A CA 1
ATOM 968 C C . ASN A 1 119 ? 4.332 -6.581 -7.868 1.00 92.56 119 ASN A C 1
ATOM 970 O O . ASN A 1 119 ? 3.118 -6.597 -7.671 1.00 92.56 119 ASN A O 1
ATOM 974 N N . VAL A 1 120 ? 4.923 -5.750 -8.726 1.00 93.31 120 VAL A N 1
ATOM 975 C CA . VAL A 1 120 ? 4.194 -4.937 -9.701 1.00 93.31 120 VAL A CA 1
ATOM 976 C C . VAL A 1 120 ? 3.830 -5.825 -10.890 1.00 93.31 120 VAL A C 1
ATOM 978 O O . VAL A 1 120 ? 4.699 -6.522 -11.418 1.00 93.31 120 VAL A O 1
ATOM 981 N N . GLU A 1 121 ? 2.560 -5.804 -11.291 1.00 91.31 121 GLU A N 1
ATOM 982 C CA . GLU A 1 121 ? 2.072 -6.534 -12.466 1.00 91.31 121 GLU A CA 1
ATOM 983 C C . GLU A 1 121 ? 2.667 -5.947 -13.755 1.00 91.31 121 GLU A C 1
ATOM 985 O O . GLU A 1 121 ? 2.899 -4.741 -13.849 1.00 91.31 121 GLU A O 1
ATOM 990 N N . GLU A 1 122 ? 2.930 -6.793 -14.753 1.00 89.19 122 GLU A N 1
ATOM 991 C CA . GLU A 1 122 ? 3.697 -6.426 -15.958 1.00 89.19 122 GLU A CA 1
ATOM 992 C C . GLU A 1 122 ? 3.083 -5.233 -16.721 1.00 89.19 122 GLU A C 1
ATOM 994 O O . GLU A 1 122 ? 3.802 -4.351 -17.193 1.00 89.19 122 GLU A O 1
ATOM 999 N N . ASP A 1 123 ? 1.753 -5.151 -16.788 1.00 94.56 123 ASP A N 1
ATOM 1000 C CA . ASP A 1 123 ? 1.012 -4.061 -17.430 1.00 94.56 123 ASP A CA 1
ATOM 1001 C C . ASP A 1 123 ? 1.021 -2.749 -16.623 1.00 94.56 123 ASP A C 1
ATOM 1003 O O . ASP A 1 123 ? 0.807 -1.668 -17.181 1.00 94.56 123 ASP A O 1
ATOM 1007 N N . GLU A 1 124 ? 1.337 -2.807 -15.328 1.00 92.56 124 GLU A N 1
ATOM 1008 C CA . GLU A 1 124 ? 1.436 -1.645 -14.443 1.00 92.56 124 GLU A CA 1
ATOM 1009 C C . GLU A 1 124 ? 2.852 -1.058 -14.356 1.00 92.56 124 GLU A C 1
ATOM 1011 O O . GLU A 1 124 ? 3.006 0.100 -13.946 1.00 92.56 124 GLU A O 1
ATOM 1016 N N . ILE A 1 125 ? 3.883 -1.804 -14.775 1.00 92.06 125 ILE A N 1
ATOM 1017 C CA . ILE A 1 125 ? 5.291 -1.395 -14.646 1.00 92.06 125 ILE A CA 1
ATOM 1018 C C . ILE A 1 125 ? 5.562 -0.078 -15.381 1.00 92.06 125 ILE A C 1
ATOM 1020 O O . ILE A 1 125 ? 6.043 0.884 -14.778 1.00 92.06 125 ILE A O 1
ATOM 1024 N N . MET A 1 126 ? 5.243 0.002 -16.674 1.00 90.31 126 MET A N 1
ATOM 1025 C CA . MET A 1 126 ? 5.545 1.195 -17.476 1.00 90.31 126 MET A CA 1
ATOM 1026 C C . MET A 1 126 ? 4.759 2.438 -17.019 1.00 90.31 126 MET A C 1
ATOM 1028 O O . MET A 1 126 ? 5.374 3.498 -16.849 1.00 90.31 126 MET A O 1
ATOM 1032 N N . PRO A 1 127 ? 3.443 2.348 -16.734 1.00 91.81 127 PRO A N 1
ATOM 1033 C CA . PRO A 1 127 ? 2.704 3.445 -16.110 1.00 91.81 127 PRO A CA 1
ATOM 1034 C C . PRO A 1 127 ? 3.292 3.903 -14.769 1.00 91.81 127 PRO A C 1
ATOM 1036 O O . PRO A 1 127 ? 3.335 5.105 -14.494 1.00 91.81 127 PRO A O 1
ATOM 1039 N N . LEU A 1 128 ? 3.743 2.968 -13.926 1.00 89.81 128 LEU A N 1
ATOM 1040 C CA . LEU A 1 128 ? 4.354 3.279 -12.635 1.00 89.81 128 LEU A CA 1
ATOM 1041 C C . LEU A 1 128 ? 5.668 4.042 -12.808 1.00 89.81 128 LEU A C 1
ATOM 1043 O O . LEU A 1 128 ? 5.854 5.068 -12.154 1.00 89.81 128 LEU A O 1
ATOM 1047 N N . ILE A 1 129 ? 6.540 3.587 -13.712 1.00 89.38 129 ILE A N 1
ATOM 1048 C CA . ILE A 1 129 ? 7.799 4.267 -14.040 1.00 89.38 129 ILE A CA 1
ATOM 1049 C C . ILE A 1 129 ? 7.521 5.693 -14.523 1.00 89.38 129 ILE A C 1
ATOM 1051 O O . ILE A 1 129 ? 8.154 6.628 -14.042 1.00 89.38 129 ILE A O 1
ATOM 1055 N N . GLY A 1 130 ? 6.537 5.883 -15.408 1.00 83.31 130 GLY A N 1
ATOM 1056 C CA . GLY A 1 130 ? 6.154 7.211 -15.892 1.00 83.31 130 GLY A CA 1
ATOM 1057 C C . GLY A 1 130 ? 5.734 8.161 -14.765 1.00 83.31 130 GLY A C 1
ATOM 1058 O O . GLY A 1 130 ? 6.212 9.294 -14.705 1.00 83.31 130 GLY A O 1
ATOM 1059 N N . ARG A 1 131 ? 4.898 7.693 -13.825 1.00 86.94 131 ARG A N 1
ATOM 1060 C CA . ARG A 1 131 ? 4.507 8.483 -12.640 1.00 86.94 131 ARG A CA 1
ATOM 1061 C C . ARG A 1 131 ? 5.691 8.778 -11.723 1.00 86.94 131 ARG A C 1
ATOM 1063 O O . ARG A 1 131 ? 5.809 9.899 -11.240 1.00 86.94 131 ARG A O 1
ATOM 1070 N N . TYR A 1 132 ? 6.556 7.790 -11.492 1.00 82.69 132 TYR A N 1
ATOM 1071 C CA . TYR A 1 132 ? 7.743 7.952 -10.656 1.00 82.69 132 TYR A CA 1
ATOM 1072 C C . TYR A 1 132 ? 8.687 9.008 -11.236 1.00 82.69 132 TYR A C 1
ATOM 1074 O O . TYR A 1 132 ? 9.024 9.962 -10.542 1.00 82.69 132 TYR A O 1
ATOM 1082 N N . LEU A 1 133 ? 9.033 8.904 -12.521 1.00 81.94 133 LEU A N 1
ATOM 1083 C CA . LEU A 1 133 ? 9.886 9.881 -13.200 1.00 81.94 133 LEU A CA 1
ATOM 1084 C C . LEU A 1 133 ? 9.263 11.281 -13.209 1.00 81.94 133 LEU A C 1
ATOM 1086 O O . LEU A 1 133 ? 9.966 12.257 -12.975 1.00 81.94 133 LEU A O 1
ATOM 1090 N N . GLY A 1 134 ? 7.945 11.380 -13.408 1.00 73.94 134 GLY A N 1
ATOM 1091 C CA . GLY A 1 134 ? 7.226 12.655 -13.345 1.00 73.94 134 GLY A CA 1
ATOM 1092 C C . GLY A 1 134 ? 7.170 13.287 -11.950 1.00 73.94 134 GLY A C 1
ATOM 1093 O O . GLY A 1 134 ? 6.953 14.490 -11.848 1.00 73.94 134 GLY A O 1
ATOM 1094 N N . SER A 1 135 ? 7.375 12.505 -10.884 1.00 75.00 135 SER A N 1
ATOM 1095 C CA . SER A 1 135 ? 7.415 13.003 -9.500 1.00 75.00 135 SER A CA 1
ATOM 1096 C C . SER A 1 135 ? 8.782 13.548 -9.073 1.00 75.00 135 SER A C 1
ATOM 1098 O O . SER A 1 135 ? 8.894 14.177 -8.023 1.00 75.00 135 SER A O 1
ATOM 1100 N N . LEU A 1 136 ? 9.829 13.299 -9.864 1.00 75.00 136 LEU A N 1
ATOM 1101 C CA . LEU A 1 136 ? 11.172 13.790 -9.580 1.00 75.00 136 LEU A CA 1
ATOM 1102 C C . LEU A 1 136 ? 11.262 15.277 -9.956 1.00 75.00 136 LEU A C 1
ATOM 1104 O O . LEU A 1 136 ? 11.460 15.628 -11.117 1.00 75.00 136 LEU A O 1
ATOM 1108 N N . GLU A 1 137 ? 11.140 16.168 -8.971 1.00 63.12 137 GLU A N 1
ATOM 1109 C CA . GLU A 1 137 ? 11.453 17.589 -9.152 1.00 63.12 137 GLU A CA 1
ATOM 1110 C C . GLU A 1 137 ? 12.982 17.783 -9.209 1.00 63.12 137 GLU A C 1
ATOM 1112 O O . GLU A 1 137 ? 13.719 17.406 -8.296 1.00 63.12 137 GLU A O 1
ATOM 1117 N N . SER A 1 138 ? 13.493 18.331 -10.315 1.00 58.25 138 SER A N 1
ATOM 1118 C CA . SER A 1 138 ? 14.935 18.392 -10.584 1.00 58.25 138 SER A CA 1
ATOM 1119 C C . SER A 1 138 ? 15.586 19.685 -10.082 1.00 58.25 138 SER A C 1
ATOM 1121 O O . SER A 1 138 ? 15.254 20.779 -10.536 1.00 58.25 138 SER A O 1
ATOM 1123 N N . GLN A 1 139 ? 16.625 19.535 -9.253 1.00 51.03 139 GLN A N 1
ATOM 1124 C CA . GLN A 1 139 ? 17.886 20.255 -9.496 1.00 51.03 139 GLN A CA 1
ATOM 1125 C C . GLN A 1 139 ? 19.016 19.342 -10.006 1.00 51.03 139 GLN A C 1
ATOM 1127 O O . GLN A 1 139 ? 19.965 19.852 -10.592 1.00 51.03 139 GLN A O 1
ATOM 1132 N N . VAL A 1 140 ? 18.940 18.014 -9.837 1.00 49.53 140 VAL A N 1
ATOM 1133 C CA . VAL A 1 140 ? 19.966 17.077 -10.336 1.00 49.53 140 VAL A CA 1
ATOM 1134 C C . VAL A 1 140 ? 19.329 15.736 -10.724 1.00 49.53 140 VAL A C 1
ATOM 1136 O O . VAL A 1 140 ? 19.515 14.719 -10.064 1.00 49.53 140 VAL A O 1
ATOM 1139 N N . PHE A 1 141 ? 18.553 15.717 -11.803 1.00 47.03 141 PHE A N 1
ATOM 1140 C CA . PHE A 1 141 ? 18.316 14.489 -12.566 1.00 47.03 141 PHE A CA 1
ATOM 1141 C C . PHE A 1 141 ? 18.185 14.869 -14.044 1.00 47.03 141 PHE A C 1
ATOM 1143 O O . PHE A 1 141 ? 17.143 15.346 -14.485 1.00 47.03 141 PHE A O 1
ATOM 1150 N N . SER A 1 142 ? 19.274 14.733 -14.805 1.00 54.59 142 SER A N 1
ATOM 1151 C CA . SER A 1 142 ? 19.268 14.884 -16.263 1.00 54.59 142 SER A CA 1
ATOM 1152 C C . SER A 1 142 ? 19.828 13.612 -16.887 1.00 54.59 142 SER A C 1
ATOM 1154 O O . SER A 1 142 ? 21.032 13.365 -16.814 1.00 54.59 142 SER A O 1
ATOM 1156 N N . TYR A 1 143 ? 18.966 12.807 -17.500 1.00 53.91 143 TYR A N 1
ATOM 1157 C CA . TYR A 1 143 ? 19.400 11.831 -18.490 1.00 53.91 143 TYR A CA 1
ATOM 1158 C C . TYR A 1 143 ? 19.008 12.400 -19.847 1.00 53.91 143 TYR A C 1
ATOM 1160 O O . TYR A 1 143 ? 17.823 12.482 -20.169 1.00 53.91 143 TYR A O 1
ATOM 1168 N N . THR A 1 144 ? 19.987 12.876 -20.611 1.00 52.62 144 THR A N 1
ATOM 1169 C CA . THR A 1 144 ? 19.725 13.367 -21.961 1.00 52.62 144 THR A CA 1
ATOM 1170 C C . THR A 1 144 ? 19.594 12.152 -22.873 1.00 52.62 144 THR A C 1
ATOM 1172 O O . THR A 1 144 ? 20.580 11.543 -23.290 1.00 52.62 144 THR A O 1
ATOM 1175 N N . ILE A 1 145 ? 18.352 11.749 -23.142 1.00 57.25 145 ILE A N 1
ATOM 1176 C CA . ILE A 1 145 ? 18.050 10.906 -24.300 1.00 57.25 145 ILE A CA 1
ATOM 1177 C C . ILE A 1 145 ? 18.098 11.847 -25.499 1.00 57.25 145 ILE A C 1
ATOM 1179 O O . ILE A 1 145 ? 17.098 12.450 -25.885 1.00 57.25 145 ILE A O 1
ATOM 1183 N N . ASP A 1 146 ? 19.303 12.065 -26.005 1.00 68.00 146 ASP A N 1
ATOM 1184 C CA . ASP A 1 146 ? 19.532 12.783 -27.243 1.00 68.00 146 ASP A CA 1
ATOM 1185 C C . ASP A 1 146 ? 19.747 11.788 -28.383 1.00 68.00 146 ASP A C 1
ATOM 1187 O O . ASP A 1 146 ? 19.947 10.584 -28.199 1.00 68.00 146 ASP A O 1
ATOM 1191 N N . GLN A 1 147 ? 19.664 12.313 -29.600 1.00 72.62 147 GLN A N 1
ATOM 1192 C CA . GLN A 1 147 ? 19.887 11.532 -30.806 1.00 72.62 147 GLN A CA 1
ATOM 1193 C C . GLN A 1 147 ? 21.248 10.817 -30.779 1.00 72.62 147 GLN A C 1
ATOM 1195 O O . GLN A 1 147 ? 21.356 9.701 -31.281 1.00 72.62 147 GLN A O 1
ATOM 1200 N N . GLU A 1 148 ? 22.265 11.427 -30.166 1.00 79.69 148 GLU A N 1
ATOM 1201 C CA . GLU A 1 148 ? 23.628 10.903 -30.117 1.00 79.69 148 GLU A CA 1
ATOM 1202 C C . GLU A 1 148 ? 23.757 9.720 -29.143 1.00 79.69 148 GLU A C 1
ATOM 1204 O O . GLU A 1 148 ? 24.453 8.743 -29.425 1.00 79.69 148 GLU A O 1
ATOM 1209 N N . SER A 1 149 ? 23.084 9.752 -27.991 1.00 78.75 149 SER A N 1
ATOM 1210 C CA . SER A 1 149 ? 23.052 8.633 -27.046 1.00 78.75 149 SER A CA 1
ATOM 1211 C C . SER A 1 149 ? 22.256 7.452 -27.596 1.00 78.75 149 SER A C 1
ATOM 1213 O O . SER A 1 149 ? 22.699 6.311 -27.452 1.00 78.75 149 SER A O 1
ATOM 1215 N N . PHE A 1 150 ? 21.162 7.705 -28.321 1.00 84.75 150 PHE A N 1
ATOM 1216 C CA . PHE A 1 150 ? 20.433 6.647 -29.021 1.00 84.75 150 PHE A CA 1
ATOM 1217 C C . PHE A 1 150 ? 21.224 6.070 -30.205 1.00 84.75 150 PHE A C 1
ATOM 1219 O O . PHE A 1 150 ? 21.273 4.853 -30.361 1.00 84.75 150 PHE A O 1
ATOM 1226 N N . GLN A 1 151 ? 21.910 6.901 -30.997 1.00 83.25 151 GLN A N 1
ATOM 1227 C CA . GLN A 1 151 ? 22.788 6.418 -32.070 1.00 83.25 151 GLN A CA 1
ATOM 1228 C C . GLN A 1 151 ? 23.911 5.536 -31.533 1.00 83.25 151 GLN A C 1
ATOM 1230 O O . GLN A 1 151 ? 24.096 4.433 -32.037 1.00 83.25 151 GLN A O 1
ATOM 1235 N N . ARG A 1 152 ? 24.597 5.956 -30.464 1.00 85.62 152 ARG A N 1
ATOM 1236 C CA . ARG A 1 152 ? 25.629 5.127 -29.821 1.00 85.62 152 ARG A CA 1
ATOM 1237 C C . ARG A 1 152 ? 25.075 3.799 -29.317 1.00 85.62 152 ARG A C 1
ATOM 1239 O O . ARG A 1 152 ? 25.744 2.776 -29.439 1.00 85.62 152 ARG A O 1
ATOM 1246 N N . TYR A 1 153 ? 23.856 3.797 -28.779 1.00 87.25 153 TYR A N 1
ATOM 1247 C CA . TYR A 1 153 ? 23.179 2.561 -28.401 1.00 87.25 153 TYR A CA 1
ATOM 1248 C C . TYR A 1 153 ? 22.963 1.642 -29.613 1.00 87.25 153 TYR A C 1
ATOM 1250 O O . TYR A 1 153 ? 23.367 0.482 -29.548 1.00 87.25 153 TYR A O 1
ATOM 1258 N N . LEU A 1 154 ? 22.418 2.159 -30.720 1.00 89.25 154 LEU A N 1
ATOM 1259 C CA . LEU A 1 154 ? 22.217 1.385 -31.952 1.00 89.25 154 LEU A CA 1
ATOM 1260 C C . LEU A 1 154 ? 23.537 0.849 -32.522 1.00 89.25 154 LEU A C 1
ATOM 1262 O O . LEU A 1 154 ? 23.628 -0.324 -32.865 1.00 89.25 154 LEU A O 1
ATOM 1266 N N . GLU A 1 155 ? 24.587 1.668 -32.565 1.00 87.31 155 GLU A N 1
ATOM 1267 C CA . GLU A 1 155 ? 25.920 1.249 -33.023 1.00 87.31 155 GLU A CA 1
ATOM 1268 C C . GLU A 1 155 ? 26.519 0.144 -32.143 1.00 87.31 155 GLU A C 1
ATOM 1270 O O . GLU A 1 155 ? 27.212 -0.746 -32.635 1.00 87.31 155 GLU A O 1
ATOM 1275 N N . SER A 1 156 ? 26.234 0.178 -30.840 1.00 89.44 156 SER A N 1
ATOM 1276 C CA . SER A 1 156 ? 26.681 -0.844 -29.890 1.00 89.44 156 SER A CA 1
ATOM 1277 C C . SER A 1 156 ? 25.802 -2.101 -29.863 1.00 89.44 156 SER A C 1
ATOM 1279 O O . SER A 1 156 ? 26.184 -3.091 -29.238 1.00 89.44 156 SER A O 1
ATOM 1281 N N . ASN A 1 157 ? 24.639 -2.080 -30.524 1.00 88.81 157 ASN A N 1
ATOM 1282 C CA . ASN A 1 157 ? 23.647 -3.150 -30.496 1.00 88.81 157 ASN A CA 1
ATOM 1283 C C . ASN A 1 157 ? 23.155 -3.485 -31.912 1.00 88.81 157 ASN A C 1
ATOM 1285 O O . ASN A 1 157 ? 22.127 -2.991 -32.377 1.00 88.81 157 ASN A O 1
ATOM 1289 N N . VAL A 1 158 ? 23.902 -4.368 -32.579 1.00 87.75 158 VAL A N 1
ATOM 1290 C CA . VAL A 1 158 ? 23.670 -4.772 -33.976 1.00 87.75 158 VAL A CA 1
ATOM 1291 C C . VAL A 1 158 ? 22.281 -5.388 -34.186 1.00 87.75 158 VAL A C 1
ATOM 1293 O O . VAL A 1 158 ? 21.661 -5.146 -35.216 1.00 87.75 158 VAL A O 1
ATOM 1296 N N . GLU A 1 159 ? 21.757 -6.135 -33.211 1.00 92.31 159 GLU A N 1
ATOM 1297 C CA . GLU A 1 159 ? 20.424 -6.745 -33.321 1.00 92.31 159 GLU A CA 1
ATOM 1298 C C . GLU A 1 159 ? 19.313 -5.689 -33.360 1.00 92.31 159 GLU A C 1
ATOM 1300 O O . GLU A 1 159 ? 18.416 -5.759 -34.205 1.00 92.31 159 GLU A O 1
ATOM 1305 N N . GLU A 1 160 ? 19.379 -4.684 -32.481 1.00 93.31 160 GLU A N 1
ATOM 1306 C CA . GLU A 1 160 ? 18.411 -3.586 -32.502 1.00 93.31 160 GLU A CA 1
ATOM 1307 C C . GLU A 1 160 ? 18.617 -2.686 -33.726 1.00 93.31 160 GLU A C 1
ATOM 1309 O O . GLU A 1 160 ? 17.637 -2.231 -34.312 1.00 93.31 160 GLU A O 1
ATOM 1314 N N . LEU A 1 161 ? 19.858 -2.475 -34.174 1.00 91.31 161 LEU A N 1
ATOM 1315 C CA . LEU A 1 161 ? 20.143 -1.750 -35.414 1.00 91.31 161 LEU A CA 1
ATOM 1316 C C . LEU A 1 161 ? 19.478 -2.418 -36.628 1.00 91.31 161 LEU A C 1
ATOM 1318 O O . LEU A 1 161 ? 18.797 -1.740 -37.398 1.00 91.31 161 LEU A O 1
ATOM 1322 N N . ASP A 1 162 ? 19.612 -3.737 -36.773 1.00 89.69 162 ASP A N 1
ATOM 1323 C CA . ASP A 1 162 ? 18.975 -4.500 -37.852 1.00 89.69 162 ASP A CA 1
ATOM 1324 C C . ASP A 1 162 ? 17.443 -4.451 -37.761 1.00 89.69 162 ASP A C 1
ATOM 1326 O O . ASP A 1 162 ? 16.748 -4.356 -38.779 1.00 89.69 162 ASP A O 1
ATOM 1330 N N . ALA A 1 163 ? 16.891 -4.495 -36.545 1.00 92.88 163 ALA A N 1
ATOM 1331 C CA . ALA A 1 163 ? 15.457 -4.357 -36.323 1.00 92.88 163 ALA A CA 1
ATOM 1332 C C . ALA A 1 163 ? 14.951 -2.961 -36.721 1.00 92.88 163 ALA A C 1
ATOM 1334 O O . ALA A 1 163 ? 13.928 -2.851 -37.398 1.00 92.88 163 ALA A O 1
ATOM 1335 N N . GLN A 1 164 ? 15.671 -1.902 -36.347 1.00 90.62 164 GLN A N 1
ATOM 1336 C CA . GLN A 1 164 ? 15.349 -0.528 -36.736 1.00 90.62 164 GLN A CA 1
ATOM 1337 C C . GLN A 1 164 ? 15.473 -0.322 -38.242 1.00 90.62 164 GLN A C 1
ATOM 1339 O O . GLN A 1 164 ? 14.606 0.308 -38.840 1.00 90.62 164 GLN A O 1
ATOM 1344 N N . PHE A 1 165 ? 16.495 -0.901 -38.875 1.00 90.38 165 PHE A N 1
ATOM 1345 C CA . PHE A 1 165 ? 16.661 -0.839 -40.323 1.00 90.38 165 PHE A CA 1
ATOM 1346 C C . PHE A 1 165 ? 15.456 -1.438 -41.052 1.00 90.38 165 PHE A C 1
ATOM 1348 O O . PHE A 1 165 ? 14.918 -0.809 -41.957 1.00 90.38 165 PHE A O 1
ATOM 1355 N N . LYS A 1 166 ? 14.971 -2.606 -40.617 1.00 91.94 166 LYS A N 1
ATOM 1356 C CA . LYS A 1 166 ? 13.751 -3.206 -41.180 1.00 91.94 166 LYS A CA 1
ATOM 1357 C C . LYS A 1 166 ? 12.536 -2.297 -41.007 1.00 91.94 166 LYS A C 1
ATOM 1359 O O . LYS A 1 166 ? 11.882 -1.994 -41.992 1.00 91.94 166 LYS A O 1
ATOM 1364 N N . ARG A 1 167 ? 12.299 -1.785 -39.792 1.00 91.88 167 ARG A N 1
ATOM 1365 C CA . ARG A 1 167 ? 11.194 -0.845 -39.507 1.00 91.88 167 ARG A CA 1
ATOM 1366 C C . ARG A 1 167 ? 11.251 0.435 -40.346 1.00 91.88 167 ARG A C 1
ATOM 1368 O O . ARG A 1 167 ? 10.221 1.064 -40.529 1.00 91.88 167 ARG A O 1
ATOM 1375 N N . PHE A 1 168 ? 12.443 0.860 -40.763 1.00 88.94 168 PHE A N 1
ATOM 1376 C CA . PHE A 1 168 ? 12.644 2.076 -41.552 1.00 88.94 168 PHE A CA 1
ATOM 1377 C C . PHE A 1 168 ? 12.486 1.847 -43.061 1.00 88.94 168 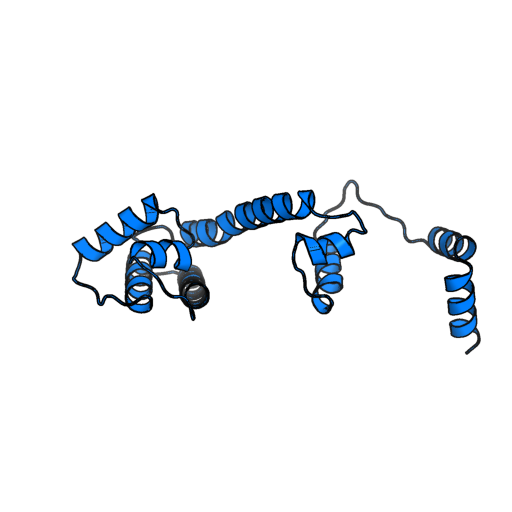PHE A C 1
ATOM 1379 O O . PHE A 1 168 ? 12.169 2.779 -43.796 1.00 88.94 168 PHE A O 1
ATOM 1386 N N . MET A 1 169 ? 12.784 0.632 -43.523 1.00 86.50 169 MET A N 1
ATOM 1387 C CA . MET A 1 169 ? 12.731 0.255 -44.936 1.00 86.50 169 MET A CA 1
ATOM 1388 C C . MET A 1 169 ? 11.374 -0.326 -45.357 1.00 86.50 169 MET A C 1
ATOM 1390 O O . MET A 1 169 ? 11.099 -0.352 -46.558 1.00 86.50 169 MET A O 1
ATOM 1394 N N . ASP A 1 170 ? 10.570 -0.780 -44.391 1.00 62.06 170 ASP A N 1
ATOM 1395 C CA . ASP A 1 170 ? 9.150 -1.129 -44.544 1.00 62.06 170 ASP A CA 1
ATOM 1396 C C . ASP A 1 170 ? 8.250 0.122 -44.482 1.00 62.06 170 ASP A C 1
ATOM 1398 O O . ASP A 1 170 ? 7.285 0.192 -45.281 1.00 62.06 170 ASP A O 1
#

Sequence (170 aa):
MLTATEERNLEYIEQRARHNIRGKNFFTTTDVLEEAFWMSKDKAYEVLKNILGRKTIRNSPDAIVDEYIDMLKKGYASIEEQIDIFGGDKASRVESTARIRFKKFAGGTFIDALREVYNVEEDEIMPLIGRYLGSLESQVFSYTIDQESFQRYLESNVEELDAQFKRFMD

Organism: NCBI:txid137838

Secondary structure (DSSP, 8-state):
---HHHHHHHHHHHHHHHHHHTT---SSHHHHHHHHH---HHHHHHHHHHHHHH----SSHHHHHHHHHHHHHTTSS-HHHHHHHHHHHHHHHHHHHHHHHHTT-----HHHHHHHTT---HHHHHHHHHHHHHH---SS------HHHHHHHHHH-HHHHHHHHHHHH-

Radius of gyration: 24.35 Å; chains: 1; bounding box: 49×37×73 Å

Foldseek 3Di:
DDDPVLVVLLVVLLVQLCVQCPPDDDPDLLVLCCRSQVDDSVVSVVLVVVLVVVDDFDPDSNRSSVSVSVCVVVCVDPSVVSSCSSVVVVVVVLVVQLVVQVVVQPDDDPLSSCCRRVVQDPVCSVVVVVVVVVPDDDPDDDDPPDPVVVVVVLVVPVVVVVVVVVVVVD